Protein AF-A0A5C7YYJ8-F1 (afdb_monomer_lite)

pLDDT: mean 71.1, std 15.86, range [37.34, 92.88]

Radius of gyration: 17.4 Å; chains: 1; bounding box: 42×31×56 Å

Secondary structure (DSSP, 8-state):
--HHHHHHHHHHHHHHHH-TTPEEEE------EE-TTS-EEE---S-EEEEEEEE------SS------EEEEEEEEEEEE-TTSEEEEEEEETTEEEEEEEEEETTEEEEEEEEEEEE-

Structure (mmCIF, N/CA/C/O backbone):
data_AF-A0A5C7YYJ8-F1
#
_entry.id   AF-A0A5C7YYJ8-F1
#
loop_
_atom_site.group_PDB
_atom_site.id
_a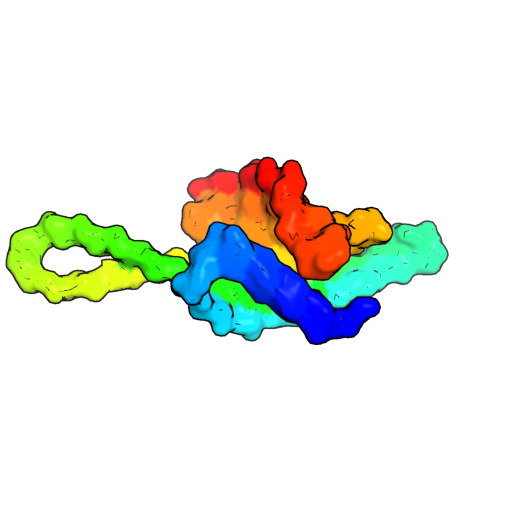tom_site.type_symbol
_atom_site.label_atom_id
_atom_site.label_alt_id
_atom_site.label_comp_id
_atom_site.label_asym_id
_atom_site.label_entity_id
_atom_site.label_seq_id
_atom_site.pdbx_PDB_ins_code
_atom_site.Cartn_x
_atom_site.Cartn_y
_atom_site.Cartn_z
_atom_site.occupancy
_atom_site.B_iso_or_equiv
_atom_site.auth_seq_id
_atom_site.auth_comp_id
_atom_site.auth_asym_id
_atom_site.auth_atom_id
_atom_site.pdbx_PDB_model_num
ATOM 1 N N . MET A 1 1 ? 0.866 -1.171 -17.285 1.00 67.81 1 MET A N 1
ATOM 2 C CA . MET A 1 1 ? 0.008 -1.491 -16.124 1.00 67.81 1 MET A CA 1
ATOM 3 C C . MET A 1 1 ? -1.135 -0.504 -16.119 1.00 67.81 1 MET A C 1
ATOM 5 O O . MET A 1 1 ? -0.874 0.697 -16.090 1.00 67.81 1 MET A O 1
ATOM 9 N N . ASP A 1 2 ? -2.357 -1.006 -16.222 1.00 74.25 2 ASP A N 1
ATOM 10 C CA . ASP A 1 2 ? -3.576 -0.201 -16.176 1.00 74.25 2 ASP A CA 1
ATOM 11 C C . ASP A 1 2 ? -4.011 0.065 -14.728 1.00 74.25 2 ASP A C 1
ATOM 13 O O . ASP A 1 2 ? -3.418 -0.448 -13.779 1.00 74.25 2 ASP A O 1
ATOM 17 N N . LEU A 1 3 ? -5.041 0.893 -14.556 1.00 75.00 3 LEU A N 1
ATOM 18 C CA . LEU A 1 3 ? -5.604 1.225 -13.248 1.00 75.00 3 LEU A CA 1
ATOM 19 C C . LEU A 1 3 ? -6.108 -0.017 -12.493 1.00 75.00 3 LEU A C 1
ATOM 21 O O . LEU A 1 3 ? -5.909 -0.114 -11.283 1.00 75.00 3 LEU A O 1
ATOM 25 N N . TYR A 1 4 ? -6.704 -0.975 -13.208 1.00 79.81 4 TYR A N 1
ATOM 26 C CA . TYR A 1 4 ? -7.261 -2.197 -12.629 1.00 79.81 4 TYR A CA 1
ATOM 27 C C . TYR A 1 4 ? -6.196 -3.015 -11.891 1.00 79.81 4 TYR A C 1
ATOM 29 O O . TYR A 1 4 ? -6.413 -3.447 -10.758 1.00 79.81 4 TYR A O 1
ATOM 37 N N . TYR A 1 5 ? -5.004 -3.135 -12.478 1.00 80.88 5 TYR A N 1
ATOM 38 C CA . TYR A 1 5 ? -3.867 -3.782 -11.833 1.00 80.88 5 TYR A CA 1
ATOM 39 C C . TYR A 1 5 ? -3.469 -3.108 -10.509 1.00 80.88 5 TYR A C 1
ATOM 41 O O . TYR A 1 5 ? -3.225 -3.792 -9.514 1.00 80.88 5 TYR A O 1
ATOM 49 N N . TYR A 1 6 ? -3.415 -1.771 -10.463 1.00 79.56 6 TYR A N 1
ATOM 50 C CA . TYR A 1 6 ? -3.071 -1.048 -9.229 1.00 79.56 6 TYR A CA 1
ATOM 51 C C . TYR A 1 6 ? -4.142 -1.212 -8.148 1.00 79.56 6 TYR A C 1
ATOM 53 O O . TYR A 1 6 ? -3.803 -1.320 -6.967 1.00 79.56 6 TYR A O 1
ATOM 61 N N . GLU A 1 7 ? -5.417 -1.231 -8.538 1.00 80.00 7 GLU A N 1
ATOM 62 C CA . GLU A 1 7 ? -6.524 -1.458 -7.611 1.00 80.00 7 GLU A CA 1
ATOM 63 C C . GLU A 1 7 ? -6.473 -2.854 -6.991 1.00 80.00 7 GLU A C 1
ATOM 65 O O . GLU A 1 7 ? -6.528 -2.970 -5.764 1.00 80.00 7 GLU A O 1
ATOM 70 N N . ASP A 1 8 ? -6.333 -3.899 -7.813 1.00 85.69 8 ASP A N 1
ATOM 71 C CA . ASP A 1 8 ? -6.214 -5.279 -7.332 1.00 85.69 8 ASP A CA 1
ATOM 72 C C . ASP A 1 8 ? -5.017 -5.427 -6.386 1.00 85.69 8 ASP A C 1
ATOM 74 O O . ASP A 1 8 ? -5.148 -5.896 -5.252 1.00 85.69 8 ASP A O 1
ATOM 78 N N . LEU A 1 9 ? -3.854 -4.923 -6.800 1.00 86.06 9 LEU A N 1
ATOM 79 C CA . LEU A 1 9 ? -2.633 -4.991 -6.009 1.00 86.06 9 LEU A CA 1
ATOM 80 C C . LEU A 1 9 ? -2.783 -4.300 -4.645 1.00 86.06 9 LEU A C 1
ATOM 82 O O . LEU A 1 9 ? -2.407 -4.870 -3.617 1.00 86.06 9 LEU A O 1
ATOM 86 N N . LEU A 1 10 ? -3.346 -3.090 -4.609 1.00 85.31 10 LEU A N 1
ATOM 87 C CA . LEU A 1 10 ? -3.518 -2.350 -3.360 1.00 85.31 10 LEU A CA 1
ATOM 88 C C . LEU A 1 10 ? -4.567 -2.999 -2.443 1.00 85.31 10 LEU A C 1
ATOM 90 O O . LEU A 1 10 ? -4.350 -3.038 -1.231 1.00 85.31 10 LEU A O 1
ATOM 94 N N . ASN A 1 11 ? -5.645 -3.567 -2.998 1.00 86.00 11 ASN A N 1
ATOM 95 C CA . ASN A 1 11 ? -6.632 -4.343 -2.237 1.00 86.00 11 ASN A CA 1
ATOM 96 C C . ASN A 1 11 ? -5.986 -5.551 -1.561 1.00 86.00 11 ASN A C 1
ATOM 98 O O . ASN A 1 11 ? -6.141 -5.761 -0.356 1.00 86.00 11 ASN A O 1
ATOM 102 N N . ARG A 1 12 ? -5.213 -6.324 -2.324 1.00 88.38 12 ARG A N 1
ATOM 103 C CA . ARG A 1 12 ? -4.524 -7.516 -1.826 1.00 88.38 12 ARG A CA 1
ATOM 104 C C . ARG A 1 12 ? -3.516 -7.169 -0.736 1.00 88.38 12 ARG A C 1
ATOM 106 O O . ARG A 1 12 ? -3.456 -7.860 0.281 1.00 88.38 12 ARG A O 1
ATOM 113 N N . ILE A 1 13 ? -2.772 -6.075 -0.905 1.00 88.88 13 ILE A N 1
ATOM 114 C CA . ILE A 1 13 ? -1.840 -5.579 0.116 1.00 88.88 13 ILE A CA 1
ATOM 115 C C . ILE A 1 13 ? -2.587 -5.142 1.379 1.00 88.88 13 ILE A C 1
ATOM 117 O O . ILE A 1 13 ? -2.192 -5.512 2.484 1.00 88.88 13 ILE A O 1
ATOM 121 N N . ALA A 1 14 ? -3.675 -4.389 1.243 1.00 85.62 14 ALA A N 1
ATOM 122 C CA . ALA A 1 14 ? -4.444 -3.924 2.389 1.00 85.62 14 ALA A CA 1
ATOM 123 C C . ALA A 1 14 ? -5.083 -5.087 3.171 1.00 85.62 14 ALA A C 1
ATOM 125 O O . ALA A 1 14 ? -4.981 -5.112 4.398 1.00 85.62 14 ALA A O 1
ATOM 126 N N . ILE A 1 15 ? -5.635 -6.095 2.483 1.00 86.06 15 ILE A N 1
ATOM 127 C CA . ILE A 1 15 ? -6.128 -7.332 3.113 1.00 86.06 15 ILE A CA 1
ATOM 128 C C . ILE A 1 15 ? -4.983 -8.079 3.807 1.00 86.06 15 ILE A C 1
ATOM 130 O O . ILE A 1 15 ? -5.145 -8.541 4.933 1.00 86.06 15 ILE A O 1
ATOM 134 N N . SER A 1 16 ? -3.806 -8.166 3.181 1.00 87.62 16 SER A N 1
ATOM 135 C CA . SER A 1 16 ? -2.638 -8.810 3.793 1.00 87.62 16 SER A CA 1
ATOM 136 C C . SER A 1 16 ? -2.157 -8.102 5.064 1.00 87.62 16 SER A C 1
ATOM 138 O O . SER A 1 16 ? -1.604 -8.767 5.938 1.00 87.62 16 SER A O 1
ATOM 140 N N . LEU A 1 17 ? -2.310 -6.779 5.163 1.00 85.69 17 LEU A N 1
ATOM 141 C CA . LEU A 1 17 ? -1.840 -5.992 6.308 1.00 85.69 17 LEU A CA 1
ATOM 142 C C . LEU A 1 17 ? -2.862 -5.905 7.445 1.00 85.69 17 LEU A C 1
ATOM 144 O O . LEU A 1 17 ? -2.473 -5.924 8.611 1.00 85.69 17 LEU A O 1
ATOM 148 N N . TYR A 1 18 ? -4.147 -5.784 7.115 1.00 82.31 18 TYR A N 1
ATOM 149 C CA . TYR A 1 18 ? -5.206 -5.462 8.080 1.00 82.31 18 TYR A CA 1
ATOM 150 C C . TYR A 1 18 ? -6.285 -6.546 8.197 1.00 82.31 18 TYR A C 1
ATOM 152 O O . TYR A 1 18 ? -7.188 -6.435 9.029 1.00 82.31 18 TYR A O 1
ATOM 160 N N . GLY A 1 19 ? -6.188 -7.608 7.398 1.00 80.88 19 GLY A N 1
ATOM 161 C CA . GLY A 1 19 ? -7.182 -8.670 7.321 1.00 80.88 19 GLY A CA 1
ATOM 162 C C . GLY A 1 19 ? -8.452 -8.245 6.582 1.00 80.88 19 GLY A C 1
ATOM 163 O O . GLY A 1 19 ? -8.529 -7.190 5.958 1.00 80.88 19 GLY A O 1
ATOM 164 N N . THR A 1 20 ? -9.485 -9.081 6.671 1.00 75.00 20 THR A N 1
ATOM 165 C CA . THR A 1 20 ? -10.768 -8.901 5.967 1.00 75.00 20 THR A CA 1
ATOM 166 C C . THR A 1 20 ? -11.733 -7.935 6.657 1.00 75.00 20 THR A C 1
ATOM 168 O O . THR A 1 20 ? -12.803 -7.656 6.129 1.00 75.00 20 THR A O 1
ATOM 171 N N . LYS A 1 21 ? -11.377 -7.401 7.833 1.00 67.25 21 LYS A N 1
ATOM 172 C CA . LYS A 1 21 ? -12.242 -6.521 8.646 1.00 67.25 21 LYS A CA 1
ATOM 173 C C . LYS A 1 21 ? -12.240 -5.055 8.195 1.00 67.25 21 LYS A C 1
ATOM 175 O O . LYS A 1 21 ? -12.787 -4.201 8.888 1.00 67.25 21 LYS A O 1
ATOM 180 N N . ILE A 1 22 ? -11.590 -4.754 7.076 1.00 71.88 22 ILE A N 1
ATOM 181 C CA . ILE A 1 22 ? -11.470 -3.404 6.534 1.00 71.88 22 ILE A CA 1
ATOM 182 C C . ILE A 1 22 ? -12.625 -3.098 5.587 1.00 71.88 22 ILE A C 1
ATOM 184 O O . ILE A 1 22 ? -12.931 -3.870 4.684 1.00 71.88 22 ILE A O 1
ATOM 188 N N . VAL A 1 23 ? -13.249 -1.939 5.779 1.00 72.56 23 VAL A N 1
ATOM 189 C CA . VAL A 1 23 ? -14.202 -1.382 4.814 1.00 72.56 23 VAL A CA 1
ATOM 190 C C . VAL A 1 23 ? -13.457 -0.367 3.965 1.00 72.56 23 VAL A C 1
ATOM 192 O O . VAL A 1 23 ? -12.969 0.634 4.492 1.00 72.56 23 VAL A O 1
ATOM 195 N N . PHE A 1 24 ? -13.349 -0.643 2.669 1.00 70.19 24 PHE A N 1
ATOM 196 C CA . PHE A 1 24 ? -12.685 0.236 1.718 1.00 70.19 24 PHE A CA 1
ATOM 197 C C . PHE A 1 24 ? -13.611 1.362 1.255 1.00 70.19 24 PHE A C 1
ATOM 199 O O . PHE A 1 24 ? -14.681 1.122 0.706 1.00 70.19 24 PHE A O 1
ATOM 206 N N . ASP A 1 25 ? -13.146 2.594 1.415 1.00 72.81 25 ASP A N 1
ATOM 207 C CA . ASP A 1 25 ? -13.654 3.799 0.767 1.00 72.81 25 ASP A CA 1
ATOM 208 C C . ASP A 1 25 ? -12.575 4.251 -0.232 1.00 72.81 25 ASP A C 1
ATOM 210 O O . ASP A 1 25 ? -11.576 4.885 0.135 1.00 72.81 25 ASP A O 1
ATOM 214 N N . LYS A 1 26 ? -12.714 3.813 -1.493 1.00 68.81 26 LYS A N 1
ATOM 215 C CA . LYS A 1 26 ? -11.778 4.129 -2.584 1.00 68.81 26 LYS A CA 1
ATOM 216 C C . LYS A 1 26 ? -11.815 5.635 -2.847 1.00 68.81 26 LYS A C 1
ATOM 218 O O . LYS A 1 26 ? -12.828 6.156 -3.307 1.00 68.81 26 LYS A O 1
ATOM 223 N N . LYS A 1 27 ? -10.719 6.348 -2.571 1.00 62.84 27 LYS A N 1
ATOM 224 C CA . LYS A 1 27 ? -10.643 7.803 -2.766 1.00 62.84 27 LYS A CA 1
ATOM 225 C C . LYS A 1 27 ? -9.338 8.215 -3.427 1.00 62.84 27 LYS A C 1
ATOM 227 O O . LYS A 1 27 ? -8.364 8.473 -2.734 1.00 62.84 27 LYS A O 1
ATOM 232 N N . GLY A 1 28 ? -9.383 8.399 -4.745 1.00 62.19 28 GLY A N 1
ATOM 233 C CA . GLY A 1 28 ? -8.362 9.097 -5.532 1.00 62.19 28 GLY A CA 1
ATOM 234 C C . GLY A 1 28 ? -7.465 8.178 -6.361 1.00 62.19 28 GLY A C 1
ATOM 235 O O . GLY A 1 28 ? -7.116 7.088 -5.914 1.00 62.19 28 GLY A O 1
ATOM 236 N N . VAL A 1 29 ? -7.089 8.673 -7.546 1.00 56.53 29 VAL A N 1
ATOM 237 C CA . VAL A 1 29 ? -6.082 8.131 -8.468 1.00 56.53 29 VAL A CA 1
ATOM 238 C C . VAL A 1 29 ? -5.058 9.228 -8.730 1.00 56.53 29 VAL A C 1
ATOM 240 O O . VAL A 1 29 ? -5.458 10.364 -8.962 1.00 56.53 29 VAL A O 1
ATOM 243 N N . PHE A 1 30 ? -3.759 8.950 -8.679 1.00 54.91 30 PHE A N 1
ATOM 244 C CA . PHE A 1 30 ? -2.742 9.933 -9.038 1.00 54.91 30 PHE A CA 1
ATOM 245 C C . PHE A 1 30 ? -1.562 9.405 -9.899 1.00 54.91 30 PHE A C 1
ATOM 247 O O . PHE A 1 30 ? -0.923 8.418 -9.570 1.00 54.91 30 PHE A O 1
ATOM 254 N N . GLU A 1 31 ? -1.251 10.100 -11.007 1.00 53.09 31 GLU A N 1
ATOM 255 C CA . GLU A 1 31 ? -0.317 9.701 -12.092 1.00 53.09 31 GLU A CA 1
ATOM 256 C C . GLU A 1 31 ? 0.995 10.505 -12.272 1.00 53.09 31 GLU A C 1
ATOM 258 O O . GLU A 1 31 ? 1.044 11.708 -12.033 1.00 53.09 31 GLU A O 1
ATOM 263 N N . TRP A 1 32 ? 2.113 9.807 -12.549 1.00 56.81 32 TRP A N 1
ATOM 264 C CA . TRP A 1 32 ? 3.472 10.380 -12.572 1.00 56.81 32 TRP A CA 1
ATOM 265 C C . TRP A 1 32 ? 3.846 10.779 -13.985 1.00 56.81 32 TRP A C 1
ATOM 267 O O . TRP A 1 32 ? 3.561 10.025 -14.914 1.00 56.81 32 TRP A O 1
ATOM 277 N N . ASP A 1 33 ? 4.603 11.865 -14.098 1.00 51.31 33 ASP A N 1
ATOM 278 C CA . ASP A 1 33 ? 5.149 12.312 -15.370 1.00 51.31 33 ASP A CA 1
ATOM 279 C C . ASP A 1 33 ? 6.673 12.522 -15.263 1.00 51.31 33 ASP A C 1
ATOM 281 O O . ASP A 1 33 ? 7.210 12.834 -14.186 1.00 51.31 33 ASP A O 1
ATOM 285 N N . LYS A 1 34 ? 7.397 12.262 -16.359 1.00 47.16 34 LYS A N 1
ATOM 286 C CA . LYS A 1 34 ? 8.867 12.387 -16.438 1.00 47.16 34 LYS A CA 1
ATOM 287 C C . LYS A 1 34 ? 9.238 13.490 -17.419 1.00 47.16 34 LYS A C 1
ATOM 289 O O . LYS A 1 34 ? 8.628 13.622 -18.475 1.00 47.16 34 LYS A O 1
ATOM 294 N N . ARG A 1 35 ? 10.275 14.261 -17.094 1.00 55.72 35 ARG A N 1
ATOM 295 C CA . ARG A 1 35 ? 10.880 15.186 -18.056 1.00 55.72 35 ARG A CA 1
ATOM 296 C C . ARG A 1 35 ? 11.693 14.403 -19.105 1.00 55.72 35 ARG A C 1
ATOM 298 O O . ARG A 1 35 ? 12.144 13.292 -18.813 1.00 55.72 35 ARG A O 1
ATOM 305 N N . PRO A 1 36 ? 11.942 14.982 -20.295 1.00 62.22 36 PRO A N 1
ATOM 306 C CA . PRO A 1 36 ? 12.750 14.359 -21.352 1.00 62.22 36 PRO A CA 1
ATOM 307 C C . PRO A 1 36 ? 14.197 14.039 -20.940 1.00 62.22 36 PRO A C 1
ATOM 309 O O . PRO A 1 36 ? 14.813 13.145 -21.506 1.00 62.22 36 PRO A O 1
ATOM 312 N N . ASP A 1 37 ? 14.726 14.751 -19.942 1.00 65.62 37 ASP A N 1
ATOM 313 C CA . ASP A 1 37 ? 16.068 14.562 -19.370 1.00 65.62 37 ASP A CA 1
ATOM 314 C C . ASP A 1 37 ? 16.149 13.412 -18.344 1.00 65.62 37 ASP A C 1
ATOM 316 O O . ASP A 1 37 ? 17.196 13.171 -17.746 1.00 65.62 37 ASP A O 1
ATOM 320 N N . GLY A 1 38 ? 15.041 12.699 -18.119 1.00 48.94 38 GLY A N 1
ATOM 321 C CA . GLY A 1 38 ? 14.956 11.591 -17.171 1.00 48.94 38 GLY A CA 1
ATOM 322 C C . GLY A 1 38 ? 14.677 12.004 -15.721 1.00 48.94 38 GLY A C 1
ATOM 323 O O . GLY A 1 38 ? 14.478 11.121 -14.881 1.00 48.94 38 GLY A O 1
ATOM 324 N N . SER A 1 39 ? 14.600 13.303 -15.405 1.00 51.09 39 SER A N 1
ATOM 325 C CA . SER A 1 39 ? 14.212 13.784 -14.073 1.00 51.09 39 SER A CA 1
ATOM 326 C C . SER A 1 39 ? 12.694 13.678 -13.835 1.00 51.09 39 SER A C 1
ATOM 328 O O . SER A 1 39 ? 11.875 13.757 -14.754 1.00 51.09 39 SER A O 1
ATOM 330 N N . ILE A 1 40 ? 12.288 13.456 -12.579 1.00 48.31 40 ILE A N 1
ATOM 331 C CA . ILE A 1 40 ? 10.868 13.353 -12.191 1.00 48.31 40 ILE A CA 1
ATOM 332 C C . ILE A 1 40 ? 10.238 14.752 -12.272 1.00 48.31 40 ILE A C 1
ATOM 334 O O . ILE A 1 40 ? 10.677 15.650 -11.554 1.00 48.31 40 ILE A O 1
ATOM 338 N N . SER A 1 41 ? 9.210 14.945 -13.113 1.00 53.19 41 SER A N 1
ATOM 339 C CA . SER A 1 41 ? 8.562 16.256 -13.286 1.00 53.19 41 SER A CA 1
ATOM 340 C C . SER A 1 41 ? 7.461 16.515 -12.248 1.00 53.19 41 SER A C 1
ATOM 342 O O . SER A 1 41 ? 7.316 17.652 -11.800 1.00 53.19 41 SER A O 1
ATOM 344 N N . TYR A 1 42 ? 6.718 15.477 -11.832 1.00 46.69 42 TYR A N 1
ATOM 345 C CA . TYR A 1 42 ? 5.569 15.591 -10.922 1.00 46.69 42 TYR A CA 1
ATOM 346 C C . TYR A 1 42 ? 5.310 14.301 -10.116 1.00 46.69 42 TYR A C 1
ATOM 348 O O . TYR A 1 42 ? 5.570 13.201 -10.606 1.00 46.69 42 TYR A O 1
ATOM 356 N N . ARG A 1 43 ? 4.806 14.429 -8.870 1.00 50.00 43 ARG A N 1
ATOM 357 C CA . ARG A 1 43 ? 4.532 13.302 -7.952 1.00 50.00 43 ARG A CA 1
ATOM 358 C C . ARG A 1 43 ? 3.077 12.884 -7.921 1.00 50.00 43 ARG A C 1
ATOM 360 O O . ARG A 1 43 ? 2.205 13.742 -7.858 1.00 50.00 43 ARG A O 1
ATOM 367 N N . SER A 1 44 ? 2.810 11.582 -7.824 1.00 48.97 44 SER A N 1
ATOM 368 C CA . SER A 1 44 ? 1.426 11.128 -7.862 1.00 48.97 44 SER A CA 1
ATOM 369 C C . SER A 1 44 ? 1.166 9.740 -7.242 1.00 48.97 44 SER A C 1
ATOM 371 O O . SER A 1 44 ? 1.969 8.820 -7.283 1.00 48.97 44 SER A O 1
ATOM 373 N N . ILE A 1 45 ? 0.031 9.563 -6.594 1.00 56.69 45 ILE A N 1
ATOM 374 C CA . ILE A 1 45 ? -0.348 8.344 -5.889 1.00 56.69 45 ILE A CA 1
ATOM 375 C C . ILE A 1 45 ? -1.419 7.588 -6.685 1.00 56.69 45 ILE A C 1
ATOM 377 O O . ILE A 1 45 ? -2.583 7.919 -6.583 1.00 56.69 45 ILE A O 1
ATOM 381 N N . LYS A 1 46 ? -1.109 6.534 -7.446 1.00 58.12 46 LYS A N 1
ATOM 382 C CA . LYS A 1 46 ? -2.088 5.978 -8.417 1.00 58.12 46 LYS A CA 1
ATOM 383 C C . LYS A 1 46 ? -3.413 5.481 -7.855 1.00 58.12 46 LYS A C 1
ATOM 385 O O . LYS A 1 46 ? -4.384 5.578 -8.579 1.00 58.12 46 LYS A O 1
ATOM 390 N N . VAL A 1 47 ? -3.500 5.012 -6.614 1.00 64.12 47 VAL A N 1
ATOM 391 C CA . VAL A 1 47 ? -4.786 4.749 -5.941 1.00 64.12 47 VAL A CA 1
ATOM 392 C C . VAL A 1 47 ? -4.601 4.926 -4.434 1.00 64.12 47 VAL A C 1
ATOM 394 O O . VAL A 1 47 ? -3.609 4.443 -3.882 1.00 64.12 47 VAL A O 1
ATOM 397 N N . LEU A 1 48 ? -5.551 5.578 -3.759 1.00 71.69 48 LEU A N 1
ATOM 398 C CA . LEU A 1 48 ? -5.598 5.702 -2.297 1.00 71.69 48 LEU A CA 1
ATOM 399 C C . LEU A 1 48 ? -6.871 5.038 -1.747 1.00 71.69 48 LEU A C 1
ATOM 401 O O . LEU A 1 48 ? -7.997 5.418 -2.070 1.00 71.69 48 LEU A O 1
ATOM 405 N N . HIS A 1 49 ? -6.686 4.061 -0.862 1.00 74.94 49 HIS A N 1
ATOM 406 C CA . HIS A 1 49 ? -7.768 3.457 -0.093 1.00 74.94 49 HIS A CA 1
ATOM 407 C C . HIS A 1 49 ? -7.854 4.129 1.269 1.00 74.94 49 HIS A C 1
ATOM 409 O O . HIS A 1 49 ? -6.890 4.103 2.036 1.00 74.94 49 HIS A O 1
ATOM 415 N N . LYS A 1 50 ? -9.017 4.688 1.602 1.00 69.81 50 LYS A N 1
ATOM 416 C CA . LYS A 1 50 ? -9.349 4.991 2.994 1.00 69.81 50 LYS A CA 1
ATOM 417 C C . LYS A 1 50 ? -10.051 3.781 3.574 1.00 69.81 50 LYS A C 1
ATOM 419 O O . LYS A 1 50 ? -10.865 3.158 2.903 1.00 69.81 50 LYS A O 1
ATOM 424 N N . PHE A 1 51 ? -9.734 3.426 4.804 1.00 70.19 51 PHE A N 1
ATOM 425 C CA . PHE A 1 51 ? -10.405 2.326 5.471 1.00 70.19 51 PHE A CA 1
ATOM 426 C C . PHE A 1 51 ? -10.533 2.593 6.958 1.00 70.19 51 PHE A C 1
ATOM 428 O O . PHE A 1 51 ? -9.776 3.365 7.552 1.00 70.19 51 PHE A O 1
ATOM 435 N N . GLN A 1 52 ? -11.533 1.965 7.558 1.00 68.50 52 GLN A N 1
ATOM 436 C CA . GLN A 1 52 ? -11.754 2.022 8.991 1.00 68.50 52 GLN A CA 1
ATOM 437 C C . GLN A 1 52 ? -11.471 0.660 9.602 1.00 68.50 52 GLN A C 1
ATOM 439 O O . GLN A 1 52 ? -11.924 -0.359 9.085 1.00 68.50 52 GLN A O 1
ATOM 444 N N . ILE A 1 53 ? -10.719 0.659 10.701 1.00 67.38 53 ILE A N 1
ATOM 445 C CA . ILE A 1 53 ? -10.570 -0.523 11.548 1.00 67.38 53 ILE A CA 1
ATOM 446 C C . ILE A 1 53 ? -11.475 -0.300 12.763 1.00 67.38 53 ILE A C 1
ATOM 448 O O . ILE A 1 53 ? -11.240 0.663 13.505 1.00 67.38 53 ILE A O 1
ATOM 452 N N . PRO A 1 54 ? -12.512 -1.131 12.973 1.00 64.62 54 PRO A N 1
ATOM 453 C CA . PRO A 1 54 ? -13.295 -1.076 14.197 1.00 64.62 54 PRO A CA 1
ATOM 454 C C . PRO A 1 54 ? -12.401 -1.496 15.367 1.00 64.62 54 PRO A C 1
ATOM 456 O O . PRO A 1 54 ? -11.841 -2.592 15.358 1.00 64.62 54 PRO A O 1
ATOM 459 N N . THR A 1 55 ? -12.246 -0.626 16.366 1.00 58.66 55 THR A N 1
ATOM 460 C CA . THR A 1 55 ? -11.566 -0.988 17.616 1.00 58.66 55 THR A CA 1
ATOM 461 C C . THR A 1 55 ? -12.605 -1.273 18.691 1.00 58.66 55 THR A C 1
ATOM 463 O O . THR A 1 55 ? -13.497 -0.463 18.946 1.00 58.66 55 THR A O 1
ATOM 466 N N . THR A 1 56 ? -12.518 -2.447 19.311 1.00 52.62 56 THR A N 1
ATOM 467 C CA . THR A 1 56 ? -13.299 -2.769 20.504 1.00 52.62 56 THR A CA 1
ATOM 468 C C . THR A 1 56 ? -12.620 -2.100 21.691 1.00 52.62 56 THR A C 1
ATOM 470 O O . THR A 1 56 ? -11.593 -2.575 22.172 1.00 52.62 56 THR A O 1
ATOM 473 N N . LYS A 1 57 ? -13.176 -0.990 22.178 1.00 46.41 57 LYS A N 1
ATOM 474 C CA . LYS A 1 57 ? -12.955 -0.596 23.569 1.00 46.41 57 LYS A CA 1
ATOM 475 C C . LYS A 1 57 ? -13.998 -1.327 24.405 1.00 46.41 57 LYS A C 1
ATOM 477 O O . LYS A 1 57 ? -15.182 -1.017 24.319 1.00 46.41 57 LYS A O 1
ATOM 482 N N . ASN A 1 58 ? -13.559 -2.284 25.215 1.00 42.91 58 ASN A N 1
ATOM 483 C CA . ASN A 1 58 ? -14.354 -2.710 26.358 1.00 42.91 58 ASN A CA 1
ATOM 484 C C . ASN A 1 58 ? -14.230 -1.601 27.407 1.00 42.91 58 ASN A C 1
ATOM 486 O O . ASN A 1 58 ? -13.328 -1.625 28.240 1.00 42.91 58 ASN A O 1
ATOM 490 N N . GLU A 1 59 ? -15.078 -0.578 27.317 1.00 39.31 59 GLU A N 1
ATOM 491 C CA . GLU A 1 59 ? -15.272 0.332 28.441 1.00 39.31 59 GLU A CA 1
ATOM 492 C C . GLU A 1 59 ? -16.062 -0.431 29.506 1.00 39.31 59 GLU A C 1
ATOM 494 O O . GLU A 1 59 ? -17.260 -0.672 29.367 1.00 39.31 59 GLU A O 1
ATOM 499 N N . ILE A 1 60 ? -15.357 -0.873 30.551 1.00 41.84 60 ILE A N 1
ATOM 500 C CA . ILE A 1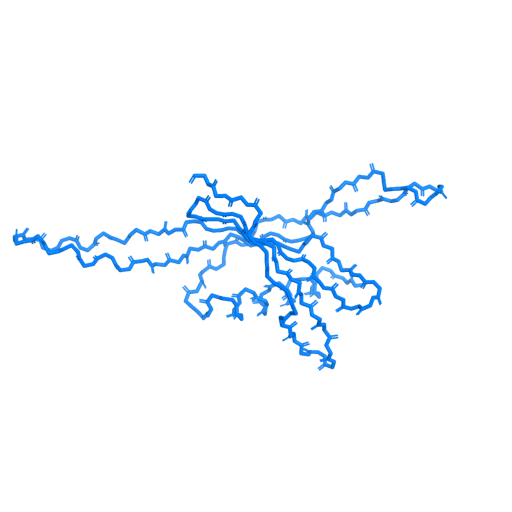 60 ? -15.973 -1.312 31.801 1.00 41.84 60 ILE A CA 1
ATOM 501 C C . ILE A 1 60 ? -16.517 -0.041 32.453 1.00 41.84 60 ILE A C 1
ATOM 503 O O . ILE A 1 60 ? -15.821 0.631 33.207 1.00 41.84 60 ILE A O 1
ATOM 507 N N . VAL A 1 61 ? -17.736 0.340 32.089 1.00 41.69 61 VAL A N 1
ATOM 508 C CA . VAL A 1 61 ? -18.509 1.342 32.817 1.00 41.69 61 VAL A CA 1
ATOM 509 C C . VAL A 1 61 ? -19.792 0.647 33.227 1.00 41.69 61 VAL A C 1
ATOM 511 O O . VAL A 1 61 ? -20.662 0.353 32.404 1.00 41.69 61 VAL A O 1
ATOM 514 N N . GLU A 1 62 ? -19.856 0.298 34.511 1.00 45.22 62 GLU A N 1
ATOM 515 C CA . GLU A 1 62 ? -21.096 -0.093 35.162 1.00 45.22 62 GLU A CA 1
ATOM 516 C C . GLU A 1 62 ? -22.156 0.970 34.856 1.00 45.22 62 GLU A C 1
ATOM 518 O O . GLU A 1 62 ? -21.909 2.164 34.990 1.00 45.22 62 GLU A O 1
ATOM 523 N N . THR A 1 63 ? -23.340 0.508 34.458 1.00 46.22 63 THR A N 1
ATOM 524 C CA . THR A 1 63 ? -24.540 1.259 34.052 1.00 46.22 63 THR A CA 1
ATOM 525 C C . THR A 1 63 ? -24.609 1.750 32.591 1.00 46.22 63 THR A C 1
ATOM 527 O O . THR A 1 63 ? -24.036 2.751 32.182 1.00 46.22 63 THR A O 1
ATOM 530 N N . LYS A 1 64 ? -25.469 1.046 31.830 1.00 42.41 64 LYS A N 1
ATOM 531 C CA . LYS A 1 64 ? -26.002 1.354 30.484 1.00 42.41 64 LYS A CA 1
ATOM 532 C C . LYS A 1 64 ? -24.969 1.309 29.349 1.00 42.41 64 LYS A C 1
ATOM 534 O O . LYS A 1 64 ? -24.495 2.319 28.842 1.00 42.41 64 LYS A O 1
ATOM 539 N N . SER A 1 65 ? -24.713 0.086 28.892 1.00 37.34 65 SER A N 1
ATOM 540 C CA . SER A 1 65 ? -23.866 -0.293 27.759 1.00 37.34 65 SER A CA 1
ATOM 541 C C . SER A 1 65 ? -24.286 0.371 26.439 1.00 37.34 65 SER A C 1
ATOM 543 O O . SER A 1 65 ? -25.074 -0.161 25.659 1.00 37.34 65 SER A O 1
ATOM 545 N N . LYS A 1 66 ? -23.702 1.536 26.149 1.00 40.06 66 LYS A N 1
ATOM 546 C CA . LYS A 1 66 ? -23.654 2.111 24.802 1.00 40.06 66 LYS A CA 1
ATOM 547 C C . LYS A 1 66 ? -22.292 1.753 24.211 1.00 40.06 66 LYS A C 1
ATOM 549 O O . LYS A 1 66 ? -21.300 2.413 24.497 1.00 40.06 66 LYS A O 1
ATOM 554 N N . VAL A 1 67 ? -22.228 0.675 23.428 1.00 41.25 67 VAL A N 1
ATOM 555 C CA . VAL A 1 67 ? -21.004 0.294 22.703 1.00 41.25 67 VAL A CA 1
ATOM 556 C C . VAL A 1 67 ? -20.681 1.419 21.717 1.00 41.25 67 VAL A C 1
ATOM 558 O O . VAL A 1 67 ? -21.362 1.572 20.704 1.00 41.25 67 VAL A O 1
ATOM 561 N N . SER A 1 68 ? -19.683 2.249 22.028 1.00 40.94 68 SER A N 1
ATOM 562 C CA . SER A 1 68 ? -19.158 3.230 21.079 1.00 40.94 68 SER A CA 1
ATOM 563 C C . SER A 1 68 ? -17.968 2.611 20.346 1.00 40.94 68 SER A C 1
ATOM 565 O O . SER A 1 68 ? -16.946 2.262 20.936 1.00 40.94 68 SER A O 1
ATOM 567 N N . TYR A 1 69 ? -18.121 2.402 19.040 1.00 44.66 69 TYR A N 1
ATOM 568 C CA . TYR A 1 69 ? -17.032 1.922 18.199 1.00 44.66 69 TYR A CA 1
ATOM 569 C C . TYR A 1 69 ? -16.112 3.101 17.878 1.00 44.66 69 TYR A C 1
ATOM 571 O O . TYR A 1 69 ? -16.459 3.972 17.081 1.00 44.66 69 TYR A O 1
ATOM 579 N N . LEU A 1 70 ? -14.918 3.135 18.471 1.00 54.72 70 LEU A N 1
ATOM 580 C CA . LEU A 1 70 ? -13.861 4.023 17.996 1.00 54.72 70 LEU A CA 1
ATOM 581 C C . LEU A 1 70 ? -13.346 3.459 16.663 1.00 54.72 70 LEU A C 1
ATOM 583 O O . LEU A 1 70 ? -12.694 2.414 16.617 1.00 54.72 70 LEU A O 1
ATOM 587 N N . SER A 1 71 ? -13.674 4.119 15.553 1.00 58.47 71 SER A N 1
ATOM 588 C CA . SER A 1 71 ? -13.165 3.759 14.227 1.00 58.47 71 SER A CA 1
ATOM 589 C C . SER A 1 71 ? -11.885 4.541 13.939 1.00 58.47 71 SER A C 1
ATOM 591 O O . SER A 1 71 ? -11.924 5.770 13.812 1.00 58.47 71 SER A O 1
ATOM 593 N N . LEU A 1 72 ? -10.753 3.853 13.791 1.00 65.19 72 LEU A N 1
ATOM 594 C CA . LEU A 1 72 ? -9.533 4.505 13.317 1.00 65.19 72 LEU A CA 1
ATOM 595 C C . LEU A 1 72 ? -9.642 4.691 11.805 1.00 65.19 72 LEU A C 1
ATOM 597 O O . LEU A 1 72 ? -9.720 3.712 11.063 1.00 65.19 72 LEU A O 1
ATOM 601 N N . LYS A 1 73 ? -9.661 5.948 11.349 1.00 71.69 73 LYS A N 1
ATOM 602 C CA . LYS A 1 73 ? -9.571 6.279 9.924 1.00 71.69 73 LYS A CA 1
ATOM 603 C C . LYS A 1 73 ? -8.121 6.116 9.490 1.00 71.69 73 LYS A C 1
ATOM 605 O O . LYS A 1 73 ? -7.245 6.834 9.969 1.00 71.69 73 LYS A O 1
ATOM 610 N N . ASN A 1 74 ? -7.891 5.169 8.596 1.00 77.62 74 ASN A N 1
ATOM 611 C CA . ASN A 1 74 ? -6.592 4.879 8.023 1.00 77.62 74 ASN A CA 1
ATOM 612 C C . ASN A 1 74 ? -6.631 5.160 6.519 1.00 77.62 74 ASN A C 1
ATOM 614 O O . ASN A 1 74 ? -7.682 5.057 5.887 1.00 77.62 74 ASN A O 1
ATOM 618 N N . ASN A 1 75 ? -5.485 5.495 5.940 1.00 83.00 75 ASN A N 1
ATOM 619 C CA . ASN A 1 75 ? -5.316 5.577 4.497 1.00 83.00 75 ASN A CA 1
ATOM 620 C C . ASN A 1 75 ? -4.114 4.738 4.073 1.00 83.00 75 ASN A C 1
ATOM 622 O O . ASN A 1 75 ? -3.082 4.800 4.738 1.00 83.00 75 ASN A O 1
ATOM 626 N N . ILE A 1 76 ? -4.227 4.022 2.958 1.00 84.69 76 ILE A N 1
ATOM 627 C CA . ILE A 1 76 ? -3.150 3.235 2.362 1.00 84.69 76 ILE A CA 1
ATOM 628 C C . ILE A 1 76 ? -3.050 3.501 0.861 1.00 84.69 76 ILE A C 1
ATOM 630 O O . ILE A 1 76 ? -4.069 3.587 0.175 1.00 84.69 76 ILE A O 1
ATOM 634 N N . TYR A 1 77 ? -1.831 3.636 0.344 1.00 83.69 77 TYR A N 1
ATOM 635 C CA . TYR A 1 77 ? -1.606 3.873 -1.078 1.00 83.69 77 TYR A CA 1
ATOM 636 C C . TYR A 1 77 ? -0.279 3.332 -1.600 1.00 83.69 77 TYR A C 1
ATOM 638 O O . TYR A 1 77 ? 0.699 3.229 -0.858 1.00 83.69 77 TYR A O 1
ATOM 646 N N . ILE A 1 78 ? -0.238 3.048 -2.904 1.00 81.75 78 ILE A N 1
ATOM 647 C CA . ILE A 1 78 ? 0.992 2.699 -3.622 1.00 81.75 78 ILE A CA 1
ATOM 648 C C . ILE A 1 78 ? 1.725 3.987 -3.997 1.00 81.75 78 ILE A C 1
ATOM 650 O O . ILE A 1 78 ? 1.189 4.833 -4.711 1.00 81.75 78 ILE A O 1
ATOM 654 N N . SER A 1 79 ? 2.958 4.126 -3.518 1.00 76.94 79 SER A N 1
ATOM 655 C CA . SER A 1 79 ? 3.838 5.254 -3.831 1.00 76.94 79 SER A CA 1
ATOM 656 C C . SER A 1 79 ? 4.645 4.998 -5.103 1.00 76.94 79 SER A C 1
ATOM 658 O O . SER A 1 79 ? 4.728 5.860 -5.972 1.00 76.94 79 SER A O 1
ATOM 660 N N . LYS A 1 80 ? 5.220 3.797 -5.243 1.00 75.12 80 LYS A N 1
ATOM 661 C CA . LYS A 1 80 ? 6.058 3.430 -6.390 1.00 75.12 80 LYS A CA 1
ATOM 662 C C . LYS A 1 80 ? 5.972 1.931 -6.659 1.00 75.12 80 LYS A C 1
ATOM 664 O O . LYS A 1 80 ? 5.988 1.144 -5.717 1.00 75.12 80 LYS A O 1
ATOM 669 N N . ILE A 1 81 ? 5.936 1.562 -7.938 1.00 76.19 81 ILE A N 1
ATOM 670 C CA . ILE A 1 81 ? 6.279 0.215 -8.407 1.00 76.19 81 ILE A CA 1
ATOM 671 C C . ILE A 1 81 ? 7.635 0.334 -9.102 1.00 76.19 81 ILE A C 1
ATOM 673 O O . ILE A 1 81 ? 7.809 1.214 -9.945 1.00 76.19 81 ILE A O 1
ATOM 677 N N . SER A 1 82 ? 8.610 -0.460 -8.674 1.00 75.44 82 SER A N 1
ATOM 678 C CA . SER A 1 82 ? 9.939 -0.512 -9.280 1.00 75.44 82 SER A CA 1
ATOM 679 C C . SER A 1 82 ? 9.968 -1.471 -10.469 1.00 75.44 82 SER A C 1
ATOM 681 O O . SER A 1 82 ? 9.111 -2.348 -10.601 1.00 75.44 82 SER A O 1
ATOM 683 N N . ASP A 1 83 ? 11.007 -1.343 -11.289 1.00 70.38 83 ASP A N 1
ATOM 684 C CA . ASP A 1 83 ? 11.263 -2.245 -12.416 1.00 70.38 83 ASP A CA 1
ATOM 685 C C . ASP A 1 83 ? 11.592 -3.680 -11.944 1.00 70.38 83 ASP A C 1
ATOM 687 O O . ASP A 1 83 ? 11.403 -4.644 -12.678 1.00 70.38 83 ASP A O 1
ATOM 691 N N . GLU A 1 84 ? 11.983 -3.850 -10.675 1.00 73.88 84 GLU A N 1
ATOM 692 C CA . GLU A 1 84 ? 12.252 -5.142 -10.021 1.00 73.88 84 GLU A CA 1
ATOM 693 C C . GLU A 1 84 ? 10.994 -5.783 -9.405 1.00 73.88 84 GLU A C 1
ATOM 695 O O . GLU A 1 84 ? 11.083 -6.677 -8.557 1.00 73.88 84 GLU A O 1
ATOM 700 N N . SER A 1 85 ? 9.802 -5.314 -9.788 1.00 79.19 85 SER A N 1
ATOM 701 C CA . SER A 1 85 ? 8.515 -5.778 -9.248 1.00 79.19 85 SER A CA 1
ATOM 702 C C . SER A 1 85 ? 8.385 -5.602 -7.728 1.00 79.19 85 SER A C 1
ATOM 704 O O . SER A 1 85 ? 7.668 -6.353 -7.058 1.00 79.19 85 SER A O 1
ATOM 706 N N . THR A 1 86 ? 9.063 -4.598 -7.161 1.00 84.50 86 THR A N 1
ATOM 707 C CA . THR A 1 86 ? 8.858 -4.181 -5.768 1.00 84.50 86 THR A CA 1
ATOM 708 C C . THR A 1 86 ? 7.899 -3.001 -5.679 1.00 84.50 86 THR A C 1
ATOM 710 O O . THR A 1 86 ? 7.847 -2.148 -6.561 1.00 84.50 86 THR A O 1
ATOM 713 N N . VAL A 1 87 ? 7.104 -2.961 -4.615 1.00 85.12 87 VAL A N 1
ATOM 714 C CA . VAL A 1 87 ? 6.027 -1.990 -4.419 1.00 85.12 87 VAL A CA 1
ATOM 715 C C . VAL A 1 87 ? 6.198 -1.336 -3.064 1.00 85.12 87 VAL A C 1
ATOM 717 O O . VAL A 1 87 ? 6.123 -2.010 -2.036 1.00 85.12 87 VAL A O 1
ATOM 720 N N . ASP A 1 88 ? 6.377 -0.020 -3.066 1.00 85.31 88 ASP A N 1
ATOM 721 C CA . ASP A 1 88 ? 6.366 0.774 -1.846 1.00 85.31 88 ASP A CA 1
ATOM 722 C C . ASP A 1 88 ? 4.949 1.258 -1.553 1.00 85.31 88 ASP A C 1
ATOM 724 O O . ASP A 1 88 ? 4.337 1.984 -2.342 1.00 85.31 88 ASP A O 1
ATOM 728 N N . VAL A 1 89 ? 4.446 0.879 -0.385 1.00 85.69 89 VAL A N 1
ATOM 729 C CA . VAL A 1 89 ? 3.104 1.187 0.096 1.00 85.69 89 VAL A CA 1
ATOM 730 C C . VAL A 1 89 ? 3.194 1.976 1.381 1.00 85.69 89 VAL A C 1
ATOM 732 O O . VAL A 1 89 ? 3.909 1.605 2.307 1.00 85.69 89 VAL A O 1
ATOM 735 N N . TYR A 1 90 ? 2.447 3.065 1.451 1.00 85.56 90 TYR A N 1
ATOM 736 C CA . TYR A 1 90 ? 2.385 3.911 2.628 1.00 85.56 90 TYR A CA 1
ATOM 737 C C . TYR A 1 90 ? 1.042 3.715 3.293 1.00 85.56 90 TYR A C 1
ATOM 739 O O . TYR A 1 90 ? 0.015 3.740 2.620 1.00 85.56 90 TYR A O 1
ATOM 747 N N . SER A 1 91 ? 1.059 3.547 4.608 1.00 84.75 91 SER A N 1
ATOM 748 C CA . SER A 1 91 ? -0.140 3.536 5.427 1.00 84.75 91 SER A CA 1
ATOM 749 C C . SER A 1 91 ? -0.052 4.609 6.498 1.00 84.75 91 SER A C 1
ATOM 751 O O . SER A 1 91 ? 0.998 4.798 7.111 1.00 84.75 91 SER A O 1
ATOM 753 N N . SER A 1 92 ? -1.153 5.316 6.716 1.00 83.56 92 SER A N 1
ATOM 754 C CA . SER A 1 92 ? -1.279 6.378 7.710 1.00 83.56 92 SER A CA 1
ATOM 755 C C . SER A 1 92 ? -2.553 6.195 8.522 1.00 83.56 92 SER A C 1
ATOM 757 O O . SER A 1 92 ? -3.611 5.947 7.951 1.00 83.56 92 SER A O 1
ATOM 759 N N . GLY A 1 93 ? -2.469 6.344 9.840 1.00 78.69 93 GLY A N 1
ATOM 760 C CA . GLY A 1 93 ? -3.620 6.267 10.738 1.00 78.69 93 GLY A CA 1
ATOM 761 C C . GLY A 1 93 ? -3.196 6.074 12.191 1.00 78.69 93 GLY A C 1
ATOM 762 O O . GLY A 1 93 ? -2.059 5.694 12.466 1.00 78.69 93 GLY A O 1
ATOM 763 N N . GLY A 1 94 ? -4.079 6.426 13.131 1.00 72.50 94 GLY A N 1
ATOM 764 C CA . GLY A 1 94 ? -3.789 6.326 14.570 1.00 72.50 94 GLY A CA 1
ATOM 765 C C . GLY A 1 94 ? -2.524 7.076 15.018 1.00 72.50 94 GLY A C 1
ATOM 766 O O . GLY A 1 94 ? -1.835 6.603 15.911 1.00 72.50 94 GLY A O 1
ATOM 767 N N . GLY A 1 95 ? -2.182 8.195 14.363 1.00 74.94 95 GLY A N 1
ATOM 768 C CA . GLY A 1 95 ? -0.986 8.997 14.673 1.00 74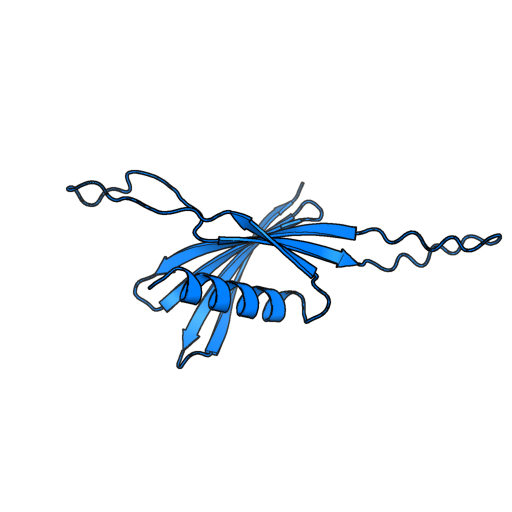.94 95 GLY A CA 1
ATOM 769 C C . GLY A 1 95 ? 0.323 8.495 14.050 1.00 74.94 95 GLY A C 1
ATOM 770 O O . GLY A 1 95 ? 1.356 9.135 14.215 1.00 74.94 95 GLY A O 1
ATOM 771 N N . MET A 1 96 ? 0.305 7.397 13.289 1.00 81.62 96 MET A N 1
ATOM 772 C CA . MET A 1 96 ? 1.511 6.784 12.728 1.00 81.62 96 MET A CA 1
ATOM 773 C C . MET A 1 96 ? 1.493 6.766 11.200 1.00 81.62 96 MET A C 1
ATOM 775 O O . MET A 1 96 ? 0.442 6.588 10.581 1.00 81.62 96 MET A O 1
ATOM 779 N N . VAL A 1 97 ? 2.673 6.900 10.594 1.00 84.75 97 VAL A N 1
ATOM 780 C CA . VAL A 1 97 ? 2.896 6.627 9.170 1.00 84.75 97 VAL A CA 1
ATOM 781 C C . VAL A 1 97 ? 3.905 5.498 9.037 1.00 84.75 97 VAL A C 1
ATOM 783 O O . VAL A 1 97 ? 4.996 5.556 9.604 1.00 84.75 97 VAL A O 1
ATOM 786 N N . LYS A 1 98 ? 3.552 4.477 8.261 1.00 88.94 98 LYS A N 1
ATOM 787 C CA . LYS A 1 98 ? 4.404 3.332 7.945 1.00 88.94 98 LYS A CA 1
ATOM 788 C C . LYS A 1 98 ? 4.615 3.233 6.443 1.00 88.94 98 LYS A C 1
ATOM 790 O O . LYS A 1 98 ? 3.691 3.473 5.671 1.00 88.94 98 LYS A O 1
ATOM 795 N N . ARG A 1 99 ? 5.812 2.819 6.042 1.00 89.50 99 ARG A N 1
ATOM 796 C CA . ARG A 1 99 ? 6.108 2.350 4.690 1.00 89.50 99 ARG A CA 1
ATOM 797 C C . ARG A 1 99 ? 6.374 0.857 4.719 1.00 89.50 99 ARG A C 1
ATOM 799 O O . ARG A 1 99 ? 7.164 0.372 5.527 1.00 89.50 99 ARG A O 1
ATOM 806 N N . TYR A 1 100 ? 5.752 0.166 3.786 1.00 90.50 100 TYR A N 1
ATOM 807 C CA . TYR A 1 100 ? 5.929 -1.242 3.510 1.00 90.50 100 TYR A CA 1
ATOM 808 C C . TYR A 1 100 ? 6.526 -1.399 2.123 1.00 90.50 100 TYR A C 1
ATOM 810 O O . TYR A 1 100 ? 6.062 -0.753 1.188 1.00 90.50 100 TYR A O 1
ATOM 818 N N . THR A 1 101 ? 7.510 -2.276 1.985 1.00 90.50 101 THR A N 1
ATOM 819 C CA . THR A 1 101 ? 8.014 -2.695 0.678 1.00 90.50 101 THR A CA 1
ATOM 820 C C . THR A 1 101 ? 7.602 -4.139 0.461 1.00 90.50 101 THR A C 1
ATOM 822 O O . THR A 1 101 ? 7.951 -5.017 1.259 1.00 90.50 101 THR A O 1
ATOM 825 N N . PHE A 1 102 ? 6.857 -4.380 -0.610 1.00 91.06 102 PHE A N 1
ATOM 826 C CA . PHE A 1 102 ? 6.465 -5.710 -1.060 1.00 91.06 102 PHE A CA 1
ATOM 827 C C . PHE A 1 102 ? 7.259 -6.098 -2.297 1.00 91.06 102 PHE A C 1
ATOM 829 O O . PHE A 1 102 ? 7.582 -5.240 -3.109 1.00 91.06 102 PHE A O 1
ATOM 836 N N . LYS A 1 103 ? 7.540 -7.385 -2.463 1.00 91.25 103 LYS A N 1
ATOM 837 C CA . LYS A 1 103 ? 8.004 -7.964 -3.725 1.00 91.25 103 LYS A CA 1
ATOM 838 C C . LYS A 1 103 ? 6.870 -8.782 -4.330 1.00 91.25 103 LYS A C 1
ATOM 840 O O . LYS A 1 103 ? 6.200 -9.519 -3.604 1.00 91.25 103 LYS A O 1
ATOM 845 N N . ILE A 1 104 ? 6.644 -8.620 -5.629 1.00 87.06 104 ILE A N 1
ATOM 846 C CA . ILE A 1 104 ? 5.674 -9.402 -6.391 1.00 87.06 104 ILE A CA 1
ATOM 847 C C . ILE A 1 104 ? 6.430 -10.546 -7.073 1.00 87.06 104 ILE A C 1
ATOM 849 O O . ILE A 1 104 ? 7.351 -10.296 -7.846 1.00 87.06 104 ILE A O 1
ATOM 853 N N . ILE A 1 105 ? 6.066 -11.790 -6.763 1.00 86.25 105 ILE A N 1
ATOM 854 C CA . ILE A 1 105 ? 6.664 -13.008 -7.336 1.00 86.25 105 ILE A CA 1
ATOM 855 C C . ILE A 1 105 ? 5.519 -13.921 -7.762 1.00 86.25 105 ILE A C 1
ATOM 857 O O . ILE A 1 105 ? 4.713 -14.289 -6.912 1.00 86.25 105 ILE A O 1
ATOM 861 N N . ASP A 1 106 ? 5.418 -14.264 -9.048 1.00 83.75 106 ASP A N 1
ATOM 862 C CA . ASP A 1 106 ? 4.375 -15.153 -9.592 1.00 83.75 106 ASP A CA 1
ATOM 863 C C . ASP A 1 106 ? 2.965 -14.795 -9.101 1.00 83.75 106 ASP A C 1
ATOM 865 O O . ASP A 1 106 ? 2.218 -15.614 -8.561 1.00 83.75 106 ASP A O 1
ATOM 869 N N . SER A 1 107 ? 2.629 -13.508 -9.208 1.00 78.38 107 SER A N 1
ATOM 870 C CA . SER A 1 107 ? 1.377 -12.929 -8.717 1.00 78.38 107 SER A CA 1
ATOM 871 C C . SER A 1 107 ? 1.164 -13.014 -7.207 1.00 78.38 107 SER A C 1
ATOM 873 O O . SER A 1 107 ? 0.098 -12.613 -6.762 1.00 78.38 107 SER A O 1
ATOM 875 N N . LYS A 1 108 ? 2.118 -13.459 -6.385 1.00 85.38 108 LYS A N 1
ATOM 876 C CA . LYS A 1 108 ? 2.067 -13.394 -4.913 1.00 85.38 108 LYS A CA 1
ATOM 877 C C . LYS A 1 108 ? 2.760 -12.133 -4.408 1.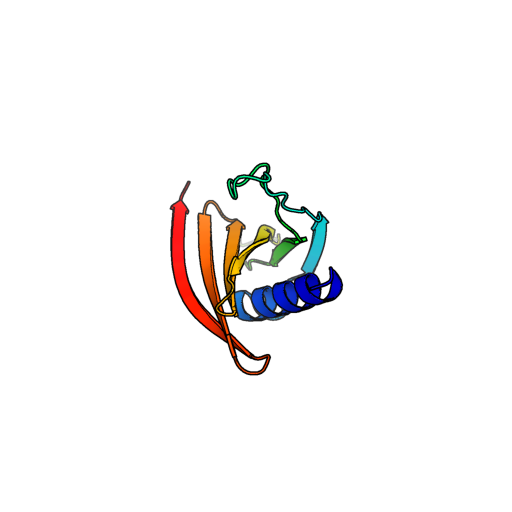00 85.38 108 LYS A C 1
ATOM 879 O O . LYS A 1 108 ? 3.764 -11.703 -4.963 1.00 85.38 108 LYS A O 1
ATOM 884 N N . ILE A 1 109 ? 2.233 -11.558 -3.330 1.00 89.00 109 ILE A N 1
ATOM 885 C CA . ILE A 1 109 ? 2.852 -10.430 -2.628 1.00 89.00 109 ILE A CA 1
ATOM 886 C C . ILE A 1 109 ? 3.606 -10.944 -1.401 1.00 89.00 109 ILE A C 1
ATOM 888 O O . ILE A 1 109 ? 3.041 -11.653 -0.571 1.00 89.00 109 ILE A O 1
ATOM 892 N N . GLN A 1 110 ? 4.878 -10.580 -1.269 1.00 90.88 110 GLN A N 1
ATOM 893 C CA . GLN A 1 110 ? 5.701 -10.904 -0.106 1.00 90.88 110 GLN A CA 1
ATOM 894 C C . GLN A 1 110 ? 6.178 -9.612 0.552 1.00 90.88 110 GLN A C 1
ATOM 896 O O . GLN A 1 110 ? 6.816 -8.788 -0.101 1.00 90.88 110 GLN A O 1
ATOM 901 N N . LYS A 1 111 ? 5.882 -9.415 1.843 1.00 92.00 111 LYS A N 1
ATOM 902 C CA . LYS A 1 111 ? 6.411 -8.270 2.600 1.00 92.00 111 LYS A CA 1
ATOM 903 C C . LYS A 1 111 ? 7.913 -8.465 2.808 1.00 92.00 111 LYS A C 1
ATOM 905 O O . LYS A 1 111 ? 8.319 -9.450 3.415 1.00 92.00 111 LYS A O 1
ATOM 910 N N . VAL A 1 112 ? 8.717 -7.519 2.334 1.00 91.81 112 VAL A N 1
ATOM 911 C CA . VAL A 1 112 ? 10.187 -7.559 2.435 1.00 91.81 112 VAL A CA 1
ATOM 912 C C . VAL A 1 112 ? 10.696 -6.575 3.480 1.00 91.81 112 VAL A C 1
ATOM 914 O O . VAL A 1 112 ? 11.665 -6.853 4.179 1.00 91.81 112 VAL A O 1
ATOM 917 N N . LYS A 1 113 ? 10.035 -5.420 3.615 1.00 91.25 113 LYS A N 1
ATOM 918 C CA . LYS A 1 113 ? 10.442 -4.383 4.565 1.00 91.25 113 LYS A CA 1
ATOM 919 C C . LYS A 1 113 ? 9.242 -3.676 5.171 1.00 91.25 113 LYS A C 1
ATOM 921 O O . LYS A 1 113 ? 8.232 -3.457 4.507 1.00 91.25 113 LYS A O 1
ATOM 926 N N . GLU A 1 114 ? 9.388 -3.281 6.427 1.00 92.88 114 GLU A N 1
ATOM 927 C CA . GLU A 1 114 ? 8.494 -2.364 7.127 1.00 92.88 114 GLU A CA 1
ATOM 928 C C . GLU A 1 114 ? 9.344 -1.277 7.785 1.00 92.88 114 GLU A C 1
ATOM 930 O O . GLU A 1 114 ? 10.434 -1.535 8.294 1.00 92.88 114 GLU A O 1
ATOM 935 N N . THR A 1 115 ? 8.896 -0.030 7.719 1.00 90.50 115 THR A N 1
ATOM 936 C CA . THR A 1 115 ? 9.585 1.110 8.325 1.00 90.50 115 THR A CA 1
ATOM 937 C C . THR A 1 115 ? 8.551 2.082 8.866 1.00 90.50 115 THR A C 1
ATOM 939 O O . THR A 1 115 ? 7.672 2.523 8.126 1.00 90.50 115 THR A O 1
ATOM 942 N N . VAL A 1 116 ? 8.662 2.441 10.143 1.00 88.38 116 VAL A N 1
ATOM 943 C CA . VAL A 1 116 ? 7.887 3.543 10.720 1.00 88.38 116 VAL A CA 1
ATOM 944 C C . VAL A 1 116 ? 8.547 4.847 10.286 1.00 88.38 116 VAL A C 1
ATOM 946 O O . VAL A 1 116 ? 9.735 5.047 10.514 1.00 88.38 116 VAL A O 1
ATOM 949 N N . ILE A 1 117 ? 7.791 5.701 9.603 1.00 85.00 117 ILE A N 1
ATOM 950 C CA . ILE A 1 117 ? 8.275 6.983 9.080 1.00 85.00 117 ILE A CA 1
ATOM 951 C C . ILE A 1 117 ? 8.073 8.087 10.106 1.00 85.00 117 ILE A C 1
ATOM 953 O O . ILE A 1 117 ? 8.948 8.926 10.289 1.00 85.00 117 ILE A O 1
ATOM 957 N N . SER A 1 118 ? 6.917 8.101 10.763 1.00 81.00 118 SER A N 1
ATOM 958 C CA . SER A 1 118 ? 6.614 9.099 11.779 1.00 81.00 118 SER A CA 1
ATOM 959 C C . SER A 1 118 ? 5.627 8.561 12.800 1.00 81.00 118 SER A C 1
ATOM 961 O O . SER A 1 118 ? 4.741 7.771 12.461 1.00 81.00 118 SER A O 1
ATOM 963 N N . ILE A 1 119 ? 5.754 9.068 14.020 1.00 71.81 119 ILE A N 1
ATOM 964 C CA . ILE A 1 119 ? 4.798 8.937 15.117 1.00 71.81 119 ILE A CA 1
ATOM 965 C C . ILE A 1 119 ? 4.500 10.375 15.560 1.00 71.81 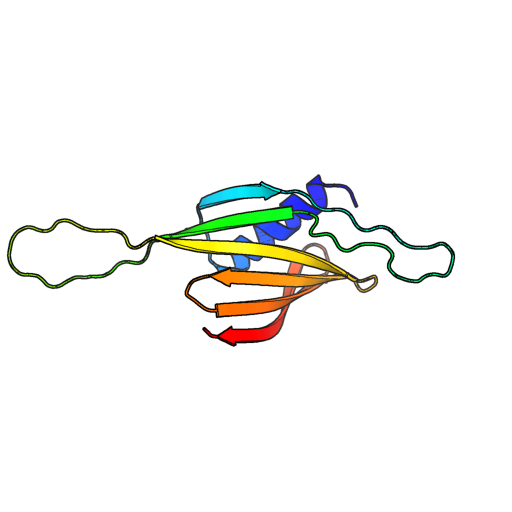119 ILE A C 1
ATOM 967 O O . ILE A 1 119 ? 5.435 11.165 15.697 1.00 71.81 119 ILE A O 1
ATO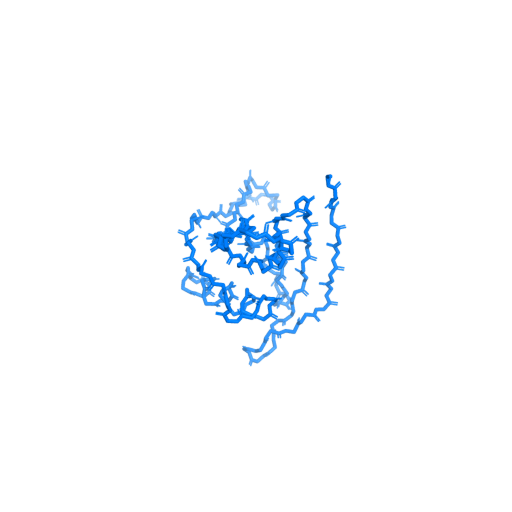M 971 N N . ARG A 1 120 ? 3.222 10.732 15.678 1.00 62.12 120 ARG A N 1
ATOM 972 C CA . ARG A 1 120 ? 2.758 12.014 16.220 1.00 62.12 120 ARG A CA 1
ATOM 973 C C . ARG A 1 120 ? 2.264 11.848 17.644 1.00 62.12 120 ARG A C 1
ATOM 975 O O . ARG A 1 120 ? 1.656 10.789 17.914 1.00 62.12 120 ARG A O 1
#

Sequence (120 aa):
MDLYYYEDLLNRIAISLYGTKIVFDKKGVFEWDKRPDGSISYRSIKVLHKFQIPTTKNEIVETKSKVSYLSLKNNIYISKISDESTVDVYSSGGGMVKRYTFKIIDSKIQKVKETVISIR

Foldseek 3Di:
DDLVVQVVVQVVVCCVVQNPQKDWDKDDAWDWDADPVRHTPDFIWGTKTWIWHFDFDPPPDPDDDPRDTPTKTKMKTWRDQDPQQKTWMWMDTPQWIKIWIWHQDPNDTDTDDIDTPDGD